Protein AF-A0A5K0XNT3-F1 (afdb_monomer_lite)

Structure (mmCIF, N/CA/C/O backbone):
data_AF-A0A5K0XNT3-F1
#
_entry.id   AF-A0A5K0XNT3-F1
#
loop_
_atom_site.group_PDB
_atom_site.id
_atom_site.type_symbol
_atom_site.label_atom_id
_atom_site.label_alt_id
_atom_site.label_comp_id
_atom_site.label_asym_id
_atom_site.label_entity_id
_atom_site.label_seq_id
_atom_site.pdbx_PDB_ins_code
_atom_site.Cartn_x
_atom_site.Cartn_y
_atom_site.Cartn_z
_atom_site.occupancy
_atom_site.B_iso_or_equiv
_atom_site.auth_seq_id
_atom_site.auth_comp_id
_atom_site.auth_asym_id
_atom_site.auth_atom_id
_atom_site.pdbx_PDB_model_num
ATOM 1 N N . ASP A 1 1 ? -26.198 15.729 -4.610 1.00 79.50 1 ASP A N 1
ATOM 2 C CA . ASP A 1 1 ? -26.929 14.802 -3.733 1.00 79.50 1 ASP A CA 1
ATOM 3 C C . ASP A 1 1 ? -26.259 14.847 -2.365 1.00 79.50 1 ASP A C 1
ATOM 5 O O . ASP A 1 1 ? -25.037 14.760 -2.322 1.00 79.50 1 ASP A O 1
ATOM 9 N N . TYR A 1 2 ? -27.031 15.086 -1.301 1.00 84.75 2 TYR A N 1
ATOM 10 C CA . TYR A 1 2 ? -26.541 15.154 0.083 1.00 84.75 2 TYR A CA 1
ATOM 11 C C . TYR A 1 2 ? -26.863 13.883 0.898 1.00 84.75 2 TYR A C 1
ATOM 13 O O . TYR A 1 2 ? -26.773 13.877 2.126 1.00 84.75 2 TYR A O 1
ATOM 21 N N . SER A 1 3 ? -27.276 12.804 0.228 1.00 90.62 3 SER A N 1
ATOM 22 C CA . SER A 1 3 ? -27.667 11.532 0.842 1.00 90.62 3 SER A CA 1
ATOM 23 C C . SER A 1 3 ? -26.582 10.956 1.757 1.00 90.62 3 SER A C 1
ATOM 25 O O . SER A 1 3 ? -26.886 10.502 2.859 1.00 90.62 3 SER A O 1
ATOM 27 N N . ALA A 1 4 ? -25.309 11.051 1.364 1.00 90.00 4 ALA A N 1
ATOM 28 C CA . ALA A 1 4 ? -24.184 10.586 2.172 1.00 90.00 4 ALA A CA 1
ATOM 29 C C . ALA A 1 4 ? -24.042 11.360 3.496 1.00 90.00 4 ALA A C 1
ATOM 31 O O . ALA A 1 4 ? -23.693 10.775 4.521 1.00 90.00 4 ALA A O 1
ATOM 32 N N . GLN A 1 5 ? -24.347 12.661 3.510 1.00 92.06 5 GLN A N 1
ATOM 33 C CA . GLN A 1 5 ? -24.261 13.490 4.714 1.00 92.06 5 GLN A CA 1
ATOM 34 C C . GLN A 1 5 ? -25.329 13.109 5.748 1.00 92.06 5 GLN A C 1
ATOM 36 O O . GLN A 1 5 ? -25.085 13.242 6.946 1.00 92.06 5 GLN A O 1
ATOM 41 N N . LEU A 1 6 ? -26.478 12.577 5.316 1.00 93.38 6 LEU A N 1
ATOM 42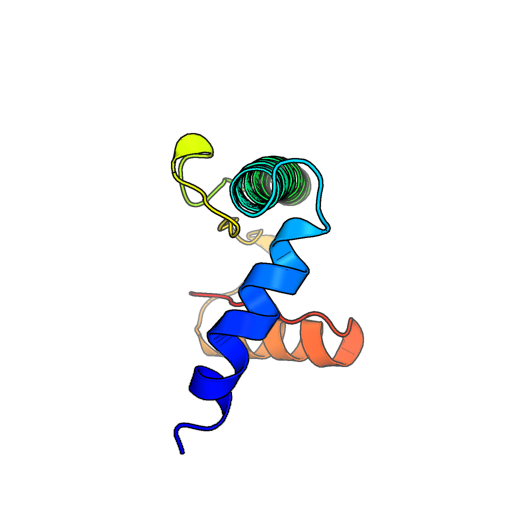 C CA . LEU A 1 6 ? -27.527 12.096 6.224 1.00 93.38 6 LEU A CA 1
ATOM 43 C C . LEU A 1 6 ? -27.087 10.871 7.044 1.00 93.38 6 LEU A C 1
ATOM 45 O O . LEU A 1 6 ? -27.658 10.611 8.099 1.00 93.38 6 LEU A O 1
ATOM 49 N N . LEU A 1 7 ? -26.056 10.146 6.596 1.00 93.25 7 LEU A N 1
ATOM 50 C CA . LEU A 1 7 ? -25.518 8.964 7.279 1.00 93.25 7 LEU A CA 1
ATOM 51 C C . LEU A 1 7 ? -24.449 9.296 8.327 1.00 93.25 7 LEU A C 1
ATOM 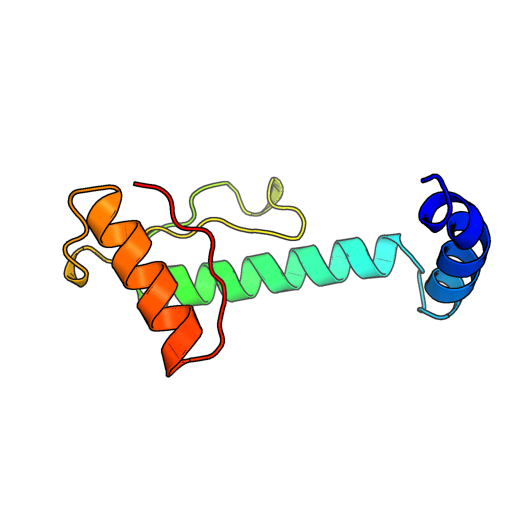53 O O . LEU A 1 7 ? -24.038 8.406 9.070 1.00 93.25 7 LEU A O 1
ATOM 57 N N . ILE A 1 8 ? -23.999 10.553 8.417 1.00 92.12 8 ILE A N 1
ATOM 58 C CA . ILE A 1 8 ? -22.945 10.966 9.357 1.00 92.12 8 ILE A CA 1
ATOM 59 C C . ILE A 1 8 ? -23.256 10.529 10.802 1.00 92.12 8 ILE A C 1
ATOM 61 O O . ILE A 1 8 ? -22.375 9.927 11.418 1.00 92.12 8 ILE A O 1
ATOM 65 N N . PRO A 1 9 ? -24.472 10.739 11.352 1.00 92.81 9 PRO A N 1
ATOM 66 C CA . PRO A 1 9 ? -24.788 10.282 12.706 1.00 92.81 9 PRO A CA 1
ATOM 67 C C . PRO A 1 9 ? -24.629 8.764 12.868 1.00 92.81 9 PRO A C 1
ATOM 69 O O . PRO A 1 9 ? -24.017 8.303 13.829 1.00 92.81 9 PRO A O 1
ATOM 72 N N . THR A 1 10 ? -25.106 7.983 11.896 1.00 93.94 10 THR A N 1
ATOM 73 C CA . THR A 1 10 ? -24.998 6.517 11.897 1.00 93.94 10 THR A CA 1
ATOM 74 C C . THR A 1 10 ? -23.543 6.047 11.845 1.00 93.94 10 THR A C 1
ATOM 76 O O . THR A 1 10 ? -23.190 5.081 12.516 1.00 93.94 10 THR A O 1
ATOM 79 N N . ILE A 1 11 ? -22.674 6.746 11.106 1.00 90.69 11 ILE A N 1
ATOM 80 C CA . ILE A 1 11 ? -21.234 6.450 11.063 1.00 90.69 11 ILE A CA 1
ATOM 81 C C . ILE A 1 11 ? -20.597 6.661 12.440 1.00 90.69 11 ILE A C 1
ATOM 83 O O . ILE A 1 11 ? -19.795 5.837 12.871 1.00 90.69 11 ILE A O 1
ATOM 87 N N . PHE A 1 12 ? -20.959 7.726 13.160 1.00 89.81 12 PHE A N 1
ATOM 88 C CA . PHE A 1 12 ? -20.439 7.940 14.512 1.00 89.81 12 PHE A CA 1
ATOM 89 C C . PHE A 1 12 ? -20.895 6.853 15.490 1.00 89.81 12 PHE A C 1
ATOM 91 O O . PHE A 1 12 ? -20.084 6.410 16.300 1.00 89.81 12 PHE A O 1
ATOM 98 N N . GLU A 1 13 ? -22.139 6.377 15.393 1.00 91.31 13 GLU A N 1
ATOM 99 C CA . GLU A 1 13 ? -22.594 5.233 16.195 1.00 91.31 13 GLU A CA 1
ATOM 100 C C . GLU A 1 13 ? -21.841 3.944 15.847 1.00 91.31 13 GLU A C 1
ATOM 102 O O . GLU A 1 13 ? -21.453 3.200 16.744 1.00 91.31 13 GLU A O 1
ATOM 107 N N . PHE A 1 14 ? -21.553 3.704 14.566 1.00 90.81 14 PHE A N 1
ATOM 108 C CA . PHE A 1 14 ? -20.709 2.584 14.146 1.00 90.81 14 PHE A CA 1
ATOM 109 C C . PHE A 1 14 ? -19.288 2.686 14.723 1.00 90.81 14 PHE A C 1
ATOM 111 O O . PHE A 1 14 ? -18.767 1.714 15.262 1.00 90.81 14 PHE A O 1
ATOM 118 N N . LEU A 1 15 ? -18.668 3.869 14.683 1.00 89.88 15 LEU A N 1
ATOM 119 C CA . LEU A 1 15 ? -17.315 4.075 15.212 1.00 89.88 15 LEU A CA 1
ATOM 120 C C . LEU A 1 15 ? -17.221 3.847 16.729 1.00 89.88 15 LEU A C 1
ATOM 122 O O . LEU A 1 15 ? -16.161 3.451 17.205 1.00 89.88 15 LEU A O 1
ATOM 126 N N . LYS A 1 16 ? -18.307 4.058 17.485 1.00 88.12 16 LYS A N 1
ATOM 127 C CA . LYS A 1 16 ? -18.360 3.770 18.932 1.00 88.12 16 LYS A CA 1
ATOM 128 C C . LYS A 1 16 ? -18.307 2.277 19.262 1.00 88.12 16 LYS A C 1
ATOM 130 O O . LYS A 1 16 ? -18.048 1.939 20.410 1.00 88.12 16 LYS A O 1
ATOM 135 N N . GLN A 1 17 ? -18.558 1.393 18.294 1.00 88.25 17 GLN A N 1
ATOM 136 C CA . GLN A 1 17 ? -18.492 -0.059 18.497 1.00 88.25 17 GLN A CA 1
ATOM 137 C C . GLN A 1 17 ? -17.051 -0.577 18.600 1.00 88.25 17 GLN A C 1
ATOM 139 O O . GLN A 1 17 ? -16.837 -1.699 19.048 1.00 88.25 17 GLN A O 1
ATOM 144 N N . PHE A 1 18 ? -16.068 0.222 18.182 1.00 86.12 18 PHE A N 1
ATOM 145 C CA . PHE A 1 18 ? -14.656 -0.103 18.324 1.00 86.12 18 PHE A CA 1
ATOM 146 C C . PHE A 1 18 ? -14.156 0.405 19.673 1.00 86.12 18 PHE A C 1
ATOM 148 O O . PHE A 1 18 ? -14.351 1.578 20.004 1.00 86.12 18 PHE A O 1
ATOM 155 N N . ASP A 1 19 ? -13.465 -0.452 20.424 1.00 83.38 19 ASP A N 1
ATOM 156 C CA . ASP A 1 19 ? -12.746 -0.031 21.626 1.00 83.38 19 ASP A CA 1
ATOM 157 C C . ASP A 1 19 ? -11.818 1.142 21.276 1.00 83.38 19 ASP A C 1
ATOM 159 O O . ASP A 1 19 ? -11.116 1.107 20.270 1.00 83.38 19 ASP A O 1
ATOM 163 N N . GLY A 1 20 ? -11.899 2.236 22.039 1.00 85.00 20 GLY A N 1
ATOM 164 C CA . GLY A 1 20 ? -11.136 3.468 21.785 1.00 85.00 20 GLY A CA 1
ATOM 165 C C . GLY A 1 20 ? -11.561 4.290 20.551 1.00 85.00 20 GLY A C 1
ATOM 166 O O . GLY A 1 20 ? -10.964 5.338 20.276 1.00 85.00 20 GLY A O 1
ATOM 167 N N . GLY A 1 21 ? -12.604 3.865 19.831 1.00 88.88 21 GLY A N 1
ATOM 168 C CA . GLY A 1 21 ? -13.279 4.611 18.772 1.00 88.88 21 GLY A CA 1
ATOM 169 C C . GLY A 1 21 ? -12.373 5.074 17.626 1.00 88.88 21 GLY A C 1
ATOM 170 O O . GLY A 1 21 ? -11.480 4.369 17.160 1.00 88.88 21 GLY A O 1
ATOM 171 N N . LEU A 1 22 ? -12.597 6.299 17.145 1.00 89.44 22 LEU A N 1
ATOM 172 C CA . LEU A 1 22 ? -11.865 6.854 16.000 1.00 89.44 22 LEU A CA 1
ATOM 173 C C . LEU A 1 22 ? -10.348 6.967 16.242 1.00 89.44 22 LEU A C 1
ATOM 175 O O . LEU A 1 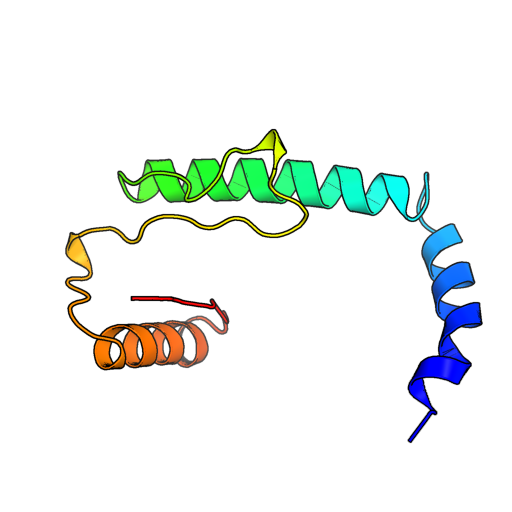22 ? -9.556 6.758 15.323 1.00 89.44 22 LEU A O 1
ATOM 179 N N . GLU A 1 23 ? -9.932 7.305 17.461 1.00 90.06 23 GLU A N 1
ATOM 180 C CA . GLU A 1 23 ? -8.512 7.489 17.783 1.00 90.06 23 GLU A CA 1
ATOM 181 C C . GLU A 1 23 ? -7.751 6.159 17.830 1.00 90.06 23 GLU A C 1
ATOM 183 O O . GLU A 1 23 ? -6.588 6.088 17.421 1.00 90.06 23 GLU A O 1
ATOM 188 N N . GLU A 1 24 ? -8.413 5.080 18.252 1.00 91.62 24 GLU A N 1
ATOM 189 C CA . GLU A 1 24 ? -7.908 3.711 18.108 1.00 91.62 24 GLU A CA 1
ATOM 190 C C . GLU A 1 24 ? -7.630 3.373 16.646 1.00 91.62 24 GLU A C 1
ATOM 192 O O . GLU A 1 24 ? -6.521 2.960 16.302 1.00 91.62 24 GLU A O 1
ATOM 197 N N . ILE A 1 25 ? -8.614 3.616 15.777 1.00 91.75 25 ILE A N 1
ATOM 198 C CA . ILE A 1 25 ? -8.532 3.305 14.347 1.00 91.75 25 ILE A CA 1
ATOM 199 C C . ILE A 1 25 ? -7.385 4.081 13.696 1.00 91.75 25 ILE A C 1
ATOM 201 O O . ILE A 1 25 ? -6.567 3.495 12.985 1.00 91.75 25 ILE A O 1
ATOM 205 N N . LYS A 1 26 ? -7.260 5.385 13.979 1.00 92.19 26 LYS A N 1
ATOM 206 C CA . LYS A 1 26 ? -6.149 6.210 13.474 1.00 92.19 26 LYS A CA 1
ATOM 207 C C . LYS A 1 26 ? -4.793 5.650 13.900 1.00 92.19 26 LYS A C 1
ATOM 209 O O . LYS A 1 26 ? -3.903 5.488 13.065 1.00 92.19 26 LYS A O 1
ATOM 214 N N . ARG A 1 27 ? -4.638 5.320 15.187 1.00 92.69 27 ARG A N 1
ATOM 215 C CA . ARG A 1 27 ? -3.400 4.753 15.741 1.00 92.69 27 ARG A CA 1
ATOM 216 C C . ARG A 1 27 ? -3.077 3.391 15.129 1.00 92.69 27 ARG A C 1
ATOM 218 O O . ARG A 1 27 ? -1.913 3.121 14.830 1.00 92.69 27 ARG A O 1
ATOM 225 N N . PHE A 1 28 ? -4.080 2.536 14.948 1.00 93.31 28 PHE A N 1
ATOM 226 C CA . PHE A 1 28 ? -3.918 1.223 14.337 1.00 93.31 28 PHE A CA 1
ATOM 227 C C . PHE A 1 28 ? -3.480 1.342 12.874 1.00 93.31 28 PHE A C 1
ATOM 229 O O . PHE A 1 28 ? -2.459 0.762 12.500 1.00 93.31 28 PHE A O 1
ATOM 236 N N . ASN A 1 29 ? -4.179 2.152 12.076 1.00 94.94 29 ASN A N 1
ATOM 237 C CA . ASN A 1 29 ? -3.857 2.366 10.666 1.00 94.94 29 ASN A CA 1
ATOM 238 C C . ASN A 1 29 ? -2.450 2.939 10.484 1.00 94.94 29 ASN A C 1
ATOM 240 O O . ASN A 1 29 ? -1.686 2.430 9.668 1.00 94.94 29 ASN A O 1
ATOM 244 N N . HIS A 1 30 ? -2.072 3.929 11.296 1.00 96.00 30 HIS A N 1
ATOM 245 C CA . HIS A 1 30 ? -0.725 4.497 11.300 1.00 96.00 30 HIS A CA 1
ATOM 246 C C . HIS A 1 30 ? 0.355 3.443 11.576 1.00 96.00 30 HIS A C 1
ATOM 248 O O . HIS A 1 30 ? 1.295 3.275 10.797 1.00 96.00 30 HIS A O 1
ATOM 254 N N . LYS A 1 31 ? 0.199 2.657 12.649 1.00 96.00 31 LYS A N 1
ATOM 255 C CA . LYS A 1 31 ? 1.155 1.589 12.982 1.00 96.00 31 LYS A CA 1
ATOM 256 C C . LYS A 1 31 ? 1.265 0.555 11.861 1.00 96.00 31 LYS A C 1
ATOM 258 O O . LYS A 1 31 ? 2.370 0.122 11.531 1.00 96.00 31 LYS A O 1
ATOM 263 N N . LYS A 1 32 ? 0.133 0.154 11.277 1.00 97.00 32 LYS A N 1
ATOM 264 C CA . LYS A 1 32 ? 0.097 -0.841 10.200 1.00 97.00 32 LYS A CA 1
ATOM 265 C C . LYS A 1 32 ? 0.740 -0.322 8.925 1.00 97.00 32 LYS A C 1
ATOM 267 O O . LYS A 1 32 ? 1.548 -1.041 8.341 1.00 97.00 32 LYS A O 1
ATOM 272 N N . VAL A 1 33 ? 0.450 0.914 8.525 1.00 96.31 33 VAL A N 1
ATOM 273 C CA . VAL A 1 33 ? 0.998 1.464 7.285 1.00 96.31 33 VAL A CA 1
ATOM 274 C C . VAL A 1 33 ? 2.509 1.662 7.374 1.00 96.31 33 VAL A C 1
ATOM 276 O O . VAL A 1 33 ? 3.213 1.338 6.423 1.00 96.31 33 VAL A O 1
ATOM 279 N N . ILE A 1 34 ? 3.037 2.071 8.535 1.00 96.88 34 ILE A N 1
ATOM 280 C CA . ILE A 1 34 ? 4.488 2.149 8.756 1.00 96.88 34 ILE A CA 1
ATOM 281 C C . ILE A 1 34 ? 5.134 0.768 8.638 1.00 96.88 34 ILE A C 1
ATOM 283 O O . ILE A 1 34 ? 6.155 0.628 7.965 1.00 96.88 34 ILE A O 1
ATOM 287 N N . ALA A 1 35 ? 4.561 -0.249 9.290 1.00 97.50 35 ALA A N 1
ATOM 288 C CA . ALA A 1 35 ? 5.114 -1.601 9.260 1.00 97.50 35 ALA A CA 1
ATOM 289 C C . ALA A 1 35 ? 5.148 -2.163 7.830 1.00 97.50 35 ALA A C 1
ATOM 291 O O . ALA A 1 35 ? 6.183 -2.659 7.389 1.00 97.50 35 ALA A O 1
ATOM 292 N N . MET A 1 36 ? 4.048 -2.020 7.085 1.00 97.31 36 MET A N 1
ATOM 293 C CA . MET A 1 36 ? 3.962 -2.485 5.697 1.00 97.31 36 MET A CA 1
ATOM 294 C C . MET A 1 36 ? 4.864 -1.678 4.761 1.00 97.31 36 MET A C 1
ATOM 296 O O . MET A 1 36 ? 5.536 -2.257 3.913 1.00 97.31 36 MET A O 1
ATOM 300 N N . GLY A 1 37 ? 4.935 -0.356 4.934 1.00 96.62 37 GLY A N 1
ATOM 301 C CA . GLY A 1 37 ? 5.820 0.495 4.144 1.00 96.62 37 GLY A CA 1
ATOM 302 C C . GLY A 1 37 ? 7.288 0.117 4.313 1.00 96.62 37 GLY A C 1
ATOM 303 O O . GLY A 1 37 ? 7.998 -0.008 3.321 1.00 96.62 37 GLY A O 1
ATOM 304 N N . LYS A 1 38 ? 7.736 -0.120 5.556 1.00 97.31 38 LYS A N 1
ATOM 305 C CA . LYS A 1 38 ? 9.108 -0.573 5.841 1.00 97.31 38 LYS A CA 1
ATOM 306 C C . LYS A 1 38 ? 9.400 -1.927 5.199 1.00 97.31 38 LYS A C 1
ATOM 308 O O . LYS A 1 38 ? 10.425 -2.062 4.543 1.00 97.31 38 LYS A O 1
ATOM 313 N N . MET A 1 39 ? 8.475 -2.879 5.325 1.00 98.19 39 MET A N 1
ATOM 314 C CA . MET A 1 39 ? 8.594 -4.199 4.700 1.00 98.19 39 MET A CA 1
ATOM 315 C C . MET A 1 39 ? 8.738 -4.099 3.172 1.00 98.19 39 MET A C 1
ATOM 317 O O . MET A 1 39 ? 9.588 -4.765 2.589 1.00 98.19 39 MET A O 1
ATOM 321 N N . LEU A 1 40 ? 7.935 -3.253 2.516 1.00 96.69 40 LEU A N 1
ATOM 322 C CA . LEU A 1 40 ? 8.006 -3.050 1.065 1.00 96.69 40 LEU A CA 1
ATOM 323 C C . LEU A 1 40 ? 9.297 -2.346 0.635 1.00 96.69 40 LEU A C 1
ATOM 325 O O . LEU A 1 40 ? 9.894 -2.740 -0.364 1.00 96.69 40 LEU A O 1
ATOM 329 N N . ALA A 1 41 ? 9.727 -1.327 1.381 1.00 97.06 41 ALA A N 1
ATOM 330 C CA . ALA A 1 41 ? 10.972 -0.613 1.116 1.00 97.06 41 ALA A CA 1
ATOM 331 C C . ALA A 1 41 ? 12.180 -1.557 1.218 1.00 97.06 41 ALA A C 1
ATOM 333 O O . ALA A 1 41 ? 13.020 -1.586 0.323 1.00 97.06 41 ALA A O 1
ATOM 334 N N . GLU A 1 42 ? 12.221 -2.396 2.256 1.00 97.44 42 GLU A N 1
ATOM 335 C CA . GLU A 1 42 ? 13.267 -3.401 2.444 1.00 97.44 42 GLU A CA 1
ATOM 336 C C . GLU A 1 42 ? 13.264 -4.445 1.319 1.00 97.44 42 GLU A C 1
ATOM 338 O O . GLU A 1 42 ? 14.292 -4.660 0.679 1.00 97.44 42 GLU A O 1
ATOM 343 N N . ALA A 1 43 ? 12.103 -5.028 1.002 1.00 96.69 43 ALA A N 1
ATOM 344 C CA . ALA A 1 43 ? 11.975 -6.016 -0.071 1.00 96.69 43 ALA A CA 1
ATOM 345 C C . ALA A 1 43 ? 12.314 -5.443 -1.461 1.00 96.69 43 ALA A C 1
ATOM 347 O O . ALA A 1 43 ? 12.810 -6.161 -2.330 1.00 96.69 43 ALA A O 1
ATOM 348 N N . GLY A 1 44 ? 12.044 -4.154 -1.680 1.00 93.50 44 GLY A N 1
ATOM 349 C CA . GLY A 1 44 ? 12.359 -3.446 -2.918 1.00 93.50 44 GLY A CA 1
ATOM 350 C C . GLY A 1 44 ? 13.783 -2.889 -2.987 1.00 93.50 44 GLY A C 1
ATOM 351 O O . GLY A 1 44 ? 14.182 -2.417 -4.052 1.00 93.50 44 GLY A O 1
ATOM 352 N N . GLY A 1 45 ? 14.543 -2.900 -1.887 1.00 96.88 45 GLY A N 1
ATOM 353 C CA . GLY A 1 45 ? 15.811 -2.171 -1.795 1.00 96.88 45 GLY A CA 1
ATOM 354 C C . GLY A 1 45 ? 15.644 -0.663 -2.032 1.00 96.88 45 GLY A C 1
ATOM 355 O O . GLY A 1 45 ? 16.511 -0.029 -2.632 1.00 96.88 45 GLY A O 1
ATOM 356 N N . THR A 1 46 ? 14.505 -0.099 -1.627 1.00 96.62 46 THR A N 1
ATOM 357 C CA . THR A 1 46 ? 14.150 1.315 -1.797 1.00 96.62 46 THR A CA 1
ATOM 358 C C . THR A 1 46 ? 13.913 1.997 -0.447 1.00 96.62 46 THR A C 1
ATOM 360 O O . THR A 1 46 ? 14.148 1.423 0.614 1.00 96.62 46 THR A O 1
ATOM 363 N N . GLY A 1 47 ? 13.496 3.266 -0.475 1.00 96.19 47 GLY A N 1
ATOM 364 C CA . GLY A 1 47 ? 13.180 4.050 0.717 1.00 96.19 47 GLY A CA 1
ATOM 365 C C . GLY A 1 47 ? 11.697 4.395 0.837 1.00 96.19 47 GLY A C 1
ATOM 366 O O . GLY A 1 47 ? 10.918 4.271 -0.112 1.00 96.19 47 GLY A O 1
ATOM 367 N N . LEU A 1 48 ? 11.325 4.888 2.017 1.00 96.50 48 LEU A N 1
ATOM 368 C CA . LEU A 1 48 ? 10.040 5.547 2.241 1.00 96.50 48 LEU A CA 1
ATOM 369 C C . LEU A 1 48 ? 10.070 6.959 1.644 1.00 96.50 48 LEU A C 1
ATOM 371 O O . LEU A 1 48 ? 11.087 7.643 1.700 1.00 96.50 48 LEU A O 1
ATOM 375 N N . GLY A 1 49 ? 8.940 7.407 1.103 1.00 91.88 49 GLY A N 1
ATOM 376 C CA . GLY A 1 49 ? 8.799 8.739 0.511 1.00 91.88 49 GLY A CA 1
ATOM 377 C C . GLY A 1 49 ? 8.547 9.864 1.521 1.00 91.88 49 GLY A C 1
ATOM 378 O O . GLY A 1 49 ? 8.563 11.031 1.149 1.00 91.88 49 GLY A O 1
ATOM 379 N N . THR A 1 50 ? 8.287 9.531 2.786 1.00 88.75 50 THR A N 1
ATOM 380 C CA . THR A 1 50 ? 8.114 10.488 3.886 1.00 88.75 50 THR A CA 1
ATOM 381 C C . THR A 1 50 ? 8.539 9.852 5.210 1.00 88.75 50 THR A C 1
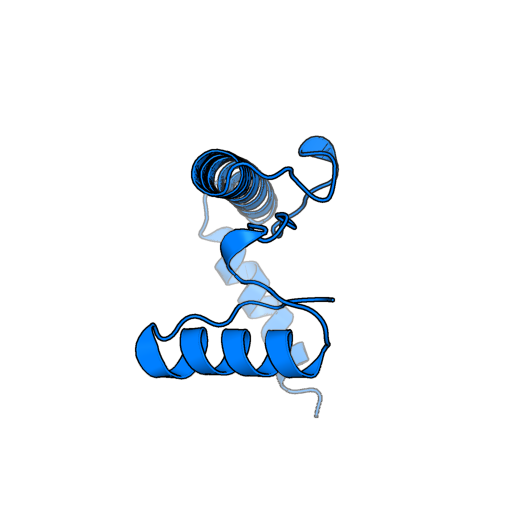ATOM 383 O O . THR A 1 50 ? 8.689 8.629 5.298 1.00 88.75 50 THR A O 1
ATOM 386 N N . SER A 1 51 ? 8.719 10.677 6.243 1.00 91.69 51 SER A N 1
ATOM 387 C CA . SER A 1 51 ? 9.015 10.195 7.593 1.00 91.69 51 SER A CA 1
ATOM 388 C C . SER A 1 51 ? 7.836 9.378 8.143 1.00 91.69 51 SER A C 1
ATOM 390 O O . SER A 1 51 ? 6.682 9.795 7.973 1.00 91.69 51 SER A O 1
ATOM 392 N N . PRO A 1 52 ? 8.075 8.245 8.832 1.00 89.44 52 PRO A N 1
ATOM 393 C CA . PRO A 1 52 ? 7.014 7.444 9.442 1.00 89.44 52 PRO A CA 1
ATOM 394 C C . PRO A 1 52 ? 6.070 8.260 10.333 1.00 89.44 52 PRO A C 1
ATOM 396 O O . PRO A 1 52 ? 4.860 8.083 10.263 1.00 89.44 52 PRO A O 1
ATOM 399 N N . GLU A 1 53 ? 6.598 9.215 11.097 1.00 89.12 53 GLU A N 1
ATOM 400 C CA . GLU A 1 53 ? 5.857 10.062 12.041 1.00 89.12 53 GLU A CA 1
ATOM 401 C C . GLU A 1 53 ? 4.868 11.006 11.340 1.00 89.12 53 GLU A C 1
ATOM 403 O O . GLU A 1 53 ? 3.876 11.419 11.935 1.00 89.12 53 GLU A O 1
ATOM 408 N N . LEU A 1 54 ? 5.124 11.331 10.069 1.00 87.50 54 LEU A N 1
ATOM 409 C CA . LEU A 1 54 ? 4.282 12.197 9.238 1.00 87.50 54 LEU A CA 1
ATOM 410 C C . LEU A 1 54 ? 3.288 11.402 8.379 1.00 87.50 54 LEU A C 1
ATOM 412 O O . LEU A 1 54 ? 2.464 11.988 7.676 1.00 87.50 54 LEU A O 1
ATOM 416 N N . SER A 1 55 ? 3.358 10.070 8.413 1.00 84.56 55 SER A N 1
ATOM 417 C CA . SER A 1 55 ? 2.435 9.203 7.683 1.00 84.56 55 SER A CA 1
ATOM 418 C C . SER A 1 55 ? 1.138 9.057 8.471 1.00 84.56 55 SER A C 1
ATOM 420 O O . SER A 1 55 ? 1.170 8.810 9.667 1.00 84.56 55 SER A O 1
ATOM 422 N N . SER A 1 56 ? -0.023 9.187 7.831 1.00 86.62 56 SER A N 1
ATOM 423 C CA . SER A 1 56 ? -1.308 8.890 8.483 1.00 86.62 56 SER A CA 1
ATOM 424 C C . SER A 1 56 ? -1.691 7.432 8.218 1.00 86.62 56 SER A C 1
ATOM 426 O O . SER A 1 56 ? -1.031 6.529 8.712 1.00 86.62 56 SER A O 1
ATOM 428 N N . SER A 1 57 ? -2.717 7.182 7.404 1.00 92.31 57 SER A N 1
ATOM 429 C CA . SER A 1 57 ? -3.151 5.834 7.003 1.00 92.31 57 SER A CA 1
ATOM 430 C C . SER A 1 57 ? -2.622 5.407 5.625 1.00 92.31 57 SER A C 1
ATOM 432 O O . SER A 1 57 ? -3.062 4.401 5.082 1.00 92.31 57 SER A O 1
ATOM 434 N N . MET A 1 58 ? -1.700 6.177 5.043 1.00 92.81 58 MET A N 1
ATOM 435 C CA . MET A 1 58 ? -1.060 5.908 3.751 1.00 92.81 58 MET A CA 1
ATOM 436 C C . MET A 1 58 ? 0.432 6.219 3.848 1.00 92.81 58 MET A C 1
ATOM 438 O O . MET A 1 58 ? 0.824 7.135 4.574 1.00 92.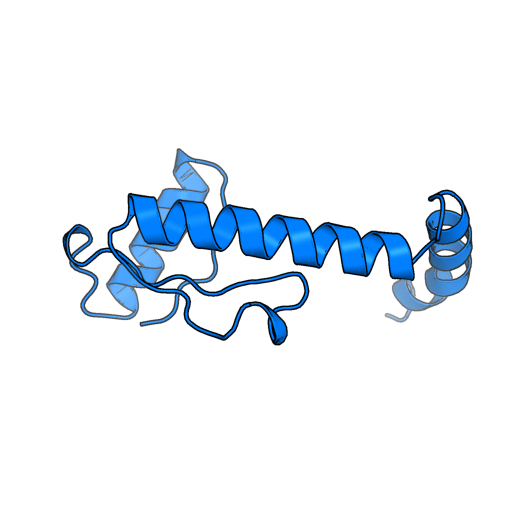81 58 MET A O 1
ATOM 442 N N . ILE A 1 59 ? 1.247 5.471 3.105 1.00 95.06 59 ILE A N 1
ATOM 443 C CA . ILE A 1 59 ? 2.692 5.674 3.022 1.00 95.06 59 ILE A CA 1
ATOM 444 C C . ILE A 1 59 ? 3.154 5.512 1.577 1.00 95.06 59 ILE A C 1
ATOM 446 O O . ILE A 1 59 ? 2.656 4.654 0.850 1.00 95.06 59 ILE A O 1
ATOM 450 N N . MET A 1 60 ? 4.104 6.346 1.164 1.00 95.56 60 MET A N 1
ATOM 451 C CA . MET A 1 60 ? 4.736 6.245 -0.147 1.00 95.56 60 MET A CA 1
ATOM 452 C C . MET A 1 60 ? 6.018 5.422 -0.030 1.00 95.56 60 MET A C 1
ATOM 454 O O . MET A 1 60 ? 6.784 5.603 0.916 1.00 95.56 60 MET A O 1
ATOM 458 N N . VAL A 1 61 ? 6.256 4.541 -0.996 1.00 96.56 61 VAL A N 1
ATOM 459 C CA . VAL A 1 61 ? 7.451 3.694 -1.077 1.00 96.56 61 VAL A CA 1
ATOM 460 C C . VAL A 1 61 ? 8.047 3.849 -2.469 1.00 96.56 61 VAL A C 1
ATOM 462 O O . VAL A 1 61 ? 7.310 3.876 -3.456 1.00 96.56 61 VAL A O 1
ATOM 465 N N . GLY A 1 62 ? 9.370 3.977 -2.555 1.00 95.62 62 GLY A N 1
ATOM 466 C CA . GLY A 1 62 ? 10.061 4.043 -3.838 1.00 95.62 62 GLY A CA 1
ATOM 467 C C . GLY A 1 62 ? 9.886 2.748 -4.629 1.00 95.62 62 GLY A C 1
ATOM 468 O O . GLY A 1 62 ? 9.949 1.653 -4.066 1.00 95.62 62 GLY A O 1
ATOM 469 N N . LEU A 1 63 ? 9.695 2.857 -5.943 1.00 95.25 63 LEU A N 1
ATOM 470 C CA . LEU A 1 63 ? 9.653 1.685 -6.813 1.00 95.25 63 LEU A CA 1
ATOM 471 C C . LEU A 1 63 ? 11.070 1.166 -7.102 1.00 95.25 63 LEU A C 1
ATOM 473 O O . LEU A 1 63 ? 11.967 1.967 -7.377 1.00 95.25 63 LEU A O 1
ATOM 477 N N . PRO A 1 64 ? 11.294 -0.159 -7.088 1.00 94.62 64 PRO A N 1
ATOM 478 C CA . PRO A 1 64 ? 12.595 -0.728 -7.414 1.00 94.62 64 PRO A CA 1
ATOM 479 C C . PRO A 1 64 ? 12.993 -0.422 -8.862 1.00 94.62 64 PRO A C 1
ATOM 481 O O . PRO A 1 64 ? 12.202 -0.598 -9.793 1.00 94.62 64 PRO A O 1
ATOM 484 N N . ALA A 1 65 ? 14.259 -0.045 -9.075 1.00 91.56 65 ALA A N 1
ATOM 485 C CA . ALA A 1 65 ? 14.795 0.307 -10.397 1.00 91.56 65 ALA A CA 1
ATOM 486 C C . ALA A 1 65 ? 14.639 -0.818 -11.443 1.00 91.56 65 ALA A C 1
ATOM 488 O O . ALA A 1 65 ? 14.546 -0.552 -12.644 1.00 91.56 65 ALA A O 1
ATOM 489 N N . GLY A 1 66 ? 14.547 -2.075 -10.991 1.00 93.25 66 GLY A N 1
ATOM 490 C CA . GLY A 1 66 ? 14.296 -3.245 -11.836 1.00 93.25 66 GLY A CA 1
ATOM 491 C C . GLY A 1 66 ? 12.970 -3.205 -12.607 1.00 93.25 66 GLY A C 1
ATOM 492 O O . GLY A 1 66 ? 12.879 -3.828 -13.662 1.00 93.25 66 GLY A O 1
ATOM 493 N N . LEU A 1 67 ? 11.980 -2.425 -12.150 1.00 92.50 67 LEU A N 1
ATOM 494 C CA . LEU A 1 67 ? 10.708 -2.225 -12.858 1.00 92.50 67 LEU A CA 1
ATOM 495 C C . LEU A 1 67 ? 10.836 -1.321 -14.092 1.00 92.50 67 LEU A C 1
ATOM 497 O O . LEU A 1 67 ? 9.932 -1.301 -14.923 1.00 92.50 67 LEU A O 1
ATOM 501 N N . LYS A 1 68 ? 11.955 -0.591 -14.232 1.00 94.19 68 LYS A N 1
ATOM 502 C CA . LYS A 1 68 ? 12.283 0.245 -15.401 1.00 94.19 68 LYS A CA 1
ATOM 503 C C . LYS A 1 68 ? 11.170 1.226 -15.800 1.00 94.19 68 LYS A C 1
ATOM 505 O O . LYS A 1 68 ? 10.968 1.474 -16.987 1.00 94.19 68 LYS A O 1
ATOM 510 N N . ILE A 1 69 ? 10.483 1.807 -14.819 1.00 95.31 69 ILE A N 1
ATOM 511 C CA . ILE A 1 69 ? 9.499 2.870 -15.044 1.00 95.31 69 ILE A CA 1
ATOM 512 C C . ILE A 1 69 ? 10.240 4.131 -15.504 1.00 95.31 69 ILE A C 1
ATOM 514 O O . ILE A 1 69 ? 11.131 4.607 -14.803 1.00 95.31 69 ILE A O 1
ATOM 518 N N . ARG A 1 70 ? 9.914 4.641 -16.696 1.00 95.06 70 ARG A N 1
ATOM 519 C CA . ARG A 1 70 ? 10.581 5.807 -17.311 1.00 95.06 70 ARG A CA 1
ATOM 520 C C . ARG A 1 70 ? 9.595 6.862 -17.814 1.00 95.06 70 ARG A C 1
ATOM 522 O O . ARG A 1 70 ? 9.987 7.791 -18.518 1.00 95.06 70 ARG A O 1
ATOM 529 N N . SER A 1 71 ? 8.310 6.687 -17.521 1.00 96.25 71 SER A N 1
ATOM 530 C CA . SER A 1 71 ? 7.243 7.585 -17.944 1.00 96.25 71 SER A CA 1
ATOM 531 C C . SER A 1 71 ? 5.957 7.329 -17.160 1.00 96.25 71 SER A C 1
ATOM 533 O O . SER A 1 71 ? 5.739 6.227 -16.648 1.00 96.25 71 SER A O 1
ATOM 535 N N . ASP A 1 72 ? 5.039 8.296 -17.189 1.00 96.38 72 ASP A N 1
ATOM 536 C CA . ASP A 1 72 ? 3.662 8.114 -16.707 1.00 96.38 72 ASP A CA 1
ATOM 537 C C . ASP A 1 72 ? 2.932 6.963 -17.416 1.00 96.38 72 ASP A C 1
ATOM 539 O O . ASP A 1 72 ? 2.090 6.273 -16.846 1.00 96.38 72 ASP A O 1
ATOM 543 N N . LYS A 1 73 ? 3.269 6.688 -18.680 1.00 97.06 73 LYS A N 1
ATOM 544 C CA . LYS A 1 73 ? 2.679 5.557 -19.405 1.00 97.06 73 LYS A CA 1
ATOM 545 C C . LYS A 1 73 ? 3.091 4.220 -18.788 1.00 97.06 73 LYS A C 1
ATOM 547 O O . LYS A 1 73 ? 2.288 3.285 -18.760 1.00 97.06 73 LYS A O 1
ATOM 552 N N . ASP A 1 74 ? 4.322 4.120 -18.293 1.00 96.81 74 ASP A N 1
ATOM 553 C CA . ASP A 1 74 ? 4.808 2.915 -17.624 1.00 96.81 74 ASP A CA 1
ATOM 554 C C . ASP A 1 74 ? 4.141 2.738 -16.256 1.00 96.81 74 ASP A C 1
ATOM 556 O O . ASP A 1 74 ? 3.738 1.621 -15.923 1.00 96.81 74 ASP A O 1
ATOM 560 N N . THR A 1 75 ? 3.919 3.825 -15.503 1.00 96.44 75 THR A N 1
ATOM 561 C CA . THR A 1 75 ? 3.163 3.757 -14.239 1.00 96.44 75 THR A CA 1
ATOM 562 C C . THR A 1 75 ? 1.720 3.325 -14.482 1.00 96.44 75 THR A C 1
ATOM 564 O O . THR A 1 75 ? 1.236 2.431 -13.792 1.00 96.44 75 THR A O 1
ATOM 567 N N . MET A 1 76 ? 1.041 3.858 -15.505 1.00 96.44 76 MET A N 1
ATOM 568 C CA . MET A 1 76 ? -0.317 3.431 -15.869 1.00 96.44 76 MET A CA 1
ATOM 569 C C . MET A 1 76 ? -0.386 1.942 -16.225 1.00 96.44 76 MET A C 1
ATOM 571 O O . MET A 1 76 ? -1.313 1.251 -15.799 1.00 96.44 76 MET A O 1
ATOM 575 N N . ARG A 1 77 ? 0.598 1.425 -16.971 1.00 96.81 77 ARG A N 1
ATOM 576 C CA . ARG A 1 77 ? 0.680 -0.006 -17.305 1.00 96.81 77 ARG A CA 1
ATOM 577 C C . ARG A 1 77 ? 0.861 -0.868 -16.064 1.00 96.81 77 ARG A C 1
ATOM 579 O O . ARG A 1 77 ? 0.163 -1.869 -15.928 1.00 96.81 77 ARG A O 1
ATOM 586 N N . LEU A 1 78 ? 1.752 -0.471 -15.156 1.00 96.75 78 LEU A N 1
ATOM 587 C CA . LEU A 1 78 ? 1.963 -1.186 -13.900 1.00 96.75 78 LEU A CA 1
ATOM 588 C C . LEU A 1 78 ? 0.695 -1.175 -13.035 1.00 96.75 78 LEU A C 1
ATOM 590 O O . LEU A 1 78 ? 0.278 -2.226 -12.558 1.00 96.75 78 LEU A O 1
ATOM 594 N N . ARG A 1 79 ? 0.027 -0.022 -12.901 1.00 96.94 79 ARG A N 1
ATOM 595 C CA . ARG A 1 79 ? -1.254 0.097 -12.182 1.00 96.94 79 ARG A CA 1
ATOM 596 C C . ARG A 1 79 ? -2.323 -0.826 -12.764 1.00 96.94 79 ARG A C 1
ATOM 598 O O . ARG A 1 79 ? -2.992 -1.531 -12.015 1.00 96.94 79 ARG A O 1
ATOM 605 N N . ALA A 1 80 ? -2.459 -0.856 -14.090 1.00 97.31 80 ALA A N 1
ATOM 606 C CA . ALA A 1 80 ? -3.401 -1.746 -14.762 1.00 97.31 80 ALA A CA 1
ATOM 607 C C . ALA A 1 80 ? -3.047 -3.224 -14.536 1.00 97.31 80 ALA A C 1
ATOM 609 O O . ALA A 1 80 ? -3.933 -4.030 -14.273 1.00 97.31 80 ALA A O 1
ATOM 610 N N . HIS A 1 81 ? -1.760 -3.576 -14.589 1.00 97.25 81 HIS A N 1
ATOM 611 C CA . HIS A 1 81 ? -1.297 -4.939 -14.346 1.00 97.25 81 HIS A CA 1
ATOM 612 C C . HIS A 1 81 ? -1.601 -5.410 -12.917 1.00 97.25 81 HIS A C 1
ATOM 614 O O . HIS A 1 81 ? -2.118 -6.514 -12.753 1.00 97.25 81 HIS A O 1
ATOM 620 N N . LEU A 1 82 ? -1.338 -4.566 -11.911 1.00 97.25 82 LEU A N 1
ATOM 621 C CA . LEU A 1 82 ? -1.672 -4.834 -10.509 1.00 97.25 82 LEU A CA 1
ATOM 622 C C . LEU A 1 82 ? -3.178 -5.032 -10.318 1.00 97.25 82 LEU A C 1
ATOM 624 O O . LEU A 1 82 ? -3.598 -6.012 -9.710 1.00 97.25 82 LEU A O 1
ATOM 628 N N . ARG A 1 83 ? -3.999 -4.164 -10.915 1.00 97.75 83 ARG A N 1
ATOM 629 C CA . ARG A 1 83 ? -5.456 -4.264 -10.808 1.00 97.75 83 ARG A CA 1
ATOM 630 C C . ARG A 1 83 ? -6.017 -5.512 -11.490 1.00 97.75 83 ARG A C 1
ATOM 632 O O . ARG A 1 83 ? -6.873 -6.169 -10.921 1.00 97.75 83 ARG A O 1
ATOM 639 N N . VAL A 1 84 ? -5.580 -5.821 -12.711 1.00 98.19 84 VAL A N 1
ATOM 640 C CA . VAL A 1 84 ? -6.173 -6.906 -13.513 1.00 98.19 84 VAL A CA 1
ATOM 641 C C . VAL A 1 84 ? -5.705 -8.285 -13.053 1.00 98.19 84 VAL A C 1
ATOM 643 O O . VAL A 1 84 ? -6.498 -9.217 -13.072 1.00 98.19 84 VAL A O 1
ATOM 646 N N . ASN A 1 85 ? -4.439 -8.431 -12.651 1.00 98.31 85 ASN A N 1
ATOM 647 C CA . ASN A 1 85 ? -3.869 -9.751 -12.348 1.00 98.31 85 ASN A CA 1
ATOM 648 C C . ASN A 1 85 ? -3.775 -10.048 -10.851 1.00 98.31 85 ASN A C 1
ATOM 650 O O . ASN A 1 85 ? -3.701 -11.213 -10.476 1.00 98.31 85 ASN A O 1
ATOM 654 N N . PHE A 1 86 ? -3.750 -9.013 -10.010 1.00 97.25 86 PHE A N 1
ATOM 655 C CA . PHE A 1 86 ? -3.629 -9.165 -8.560 1.00 97.25 86 PHE A CA 1
ATOM 656 C C . PHE A 1 86 ? -4.805 -8.549 -7.799 1.00 97.25 86 PHE A C 1
ATOM 658 O O . PHE A 1 86 ? -4.834 -8.646 -6.579 1.00 97.25 86 PHE A O 1
ATOM 665 N N . GLU A 1 87 ? -5.754 -7.911 -8.495 1.00 97.88 87 GLU A N 1
ATOM 666 C CA . GLU A 1 87 ? -6.920 -7.251 -7.888 1.00 97.88 87 GLU A CA 1
ATOM 667 C C . GLU A 1 87 ? -6.537 -6.179 -6.852 1.00 97.88 87 GLU A C 1
ATOM 669 O O . GLU A 1 87 ? -7.311 -5.838 -5.959 1.00 97.88 87 GLU A O 1
ATOM 674 N N . VAL A 1 88 ? -5.337 -5.602 -6.998 1.00 96.38 88 VAL A N 1
ATOM 675 C CA . VAL A 1 88 ? -4.822 -4.552 -6.115 1.00 96.38 88 VAL A CA 1
ATOM 676 C C . VAL A 1 88 ? -4.771 -3.220 -6.851 1.00 96.38 88 VAL A C 1
ATOM 678 O O . VAL A 1 88 ? -4.134 -3.091 -7.899 1.00 96.38 88 VAL A O 1
ATOM 681 N N . GLU A 1 89 ? -5.388 -2.194 -6.267 1.00 95.56 89 GLU A N 1
ATOM 682 C CA . GLU A 1 89 ? -5.212 -0.814 -6.713 1.00 95.56 89 GLU A CA 1
ATOM 683 C C . GLU A 1 89 ? -4.118 -0.107 -5.914 1.00 95.56 89 GLU A C 1
ATOM 685 O O . GLU A 1 89 ? -4.192 0.025 -4.694 1.00 95.56 89 GLU A O 1
ATOM 690 N N . VAL A 1 90 ? -3.113 0.397 -6.632 1.00 94.19 90 VAL A N 1
ATOM 691 C CA . VAL A 1 90 ? -2.030 1.200 -6.060 1.00 94.19 90 VAL A CA 1
ATOM 692 C C . VAL A 1 90 ? -1.935 2.519 -6.831 1.00 94.19 90 VAL A C 1
ATOM 694 O O . VAL A 1 90 ? -1.789 2.500 -8.058 1.00 94.19 90 VAL A O 1
ATOM 697 N N . PRO A 1 91 ? -2.024 3.682 -6.166 1.00 93.50 91 PRO A N 1
ATOM 698 C CA . PRO A 1 91 ? -1.631 4.952 -6.764 1.00 93.50 91 PRO A CA 1
ATOM 699 C C . PRO A 1 91 ? -0.117 4.966 -6.999 1.00 93.50 91 PRO A C 1
ATOM 701 O O . PRO A 1 91 ? 0.657 4.740 -6.073 1.00 93.50 91 PRO A O 1
ATOM 704 N N . ILE A 1 92 ? 0.308 5.222 -8.236 1.00 94.88 92 ILE A N 1
ATOM 705 C CA . ILE A 1 92 ? 1.724 5.279 -8.621 1.00 94.88 92 ILE A CA 1
ATOM 706 C C . ILE A 1 92 ? 1.976 6.606 -9.329 1.00 94.88 92 ILE A C 1
ATOM 708 O O . ILE A 1 92 ? 1.215 6.963 -10.231 1.00 94.88 92 ILE A O 1
ATOM 712 N N . TYR A 1 93 ? 3.049 7.287 -8.928 1.00 89.50 93 TYR A N 1
ATOM 713 C CA . TYR A 1 93 ? 3.506 8.565 -9.471 1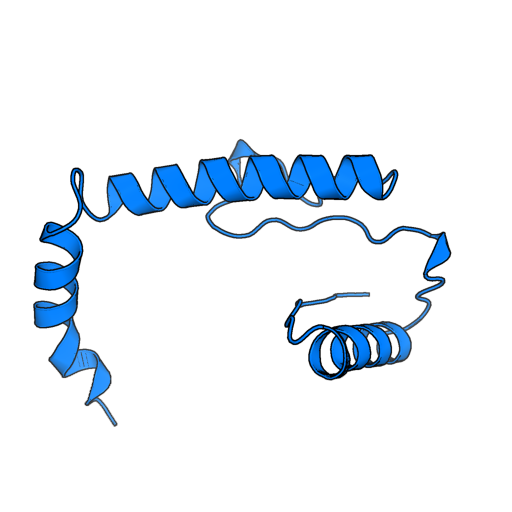.00 89.50 93 TYR A CA 1
ATOM 714 C C . TYR A 1 93 ? 4.904 8.386 -10.082 1.00 89.50 93 TYR A C 1
ATOM 716 O O . TYR A 1 93 ? 5.705 7.630 -9.525 1.00 89.50 93 TYR A O 1
ATOM 724 N N . TYR A 1 94 ? 5.150 9.014 -11.238 1.00 87.56 94 TYR A N 1
ATOM 725 C CA . TYR A 1 94 ? 6.454 9.056 -11.912 1.00 87.56 94 TYR A CA 1
ATOM 726 C C . TYR A 1 94 ? 7.203 10.339 -11.549 1.00 87.56 94 TYR A C 1
ATOM 728 O O . TYR A 1 94 ? 6.541 11.400 -11.497 1.00 87.56 94 TYR A O 1
#

Foldseek 3Di:
DCVVVVCVVVVQVVQVVDDVGPVVVFVVLLVVQLVVQVVVQVVLVWDWPDDSVPDTNHTHTDHRCVLVDDDPVSVVVVQVCCCPPVVDGDDDDD

Radius of gyration: 17.46 Å; chains: 1; bounding box: 44×25×41 Å

Secondary structure (DSSP, 8-state):
--TTGGGHHHHHHHHTTSTTHHHHHHHHHHHHHHHHHHHHHHHHT--BSS-GGG-SS---BPPPGGG---SHHHHHHHHHHHHHHH--------

Sequence (94 aa):
DYSAQLLIPTIFEFLKQFDGGLEEIKRFNHKKVIAMGKMLAEAGGTGLGTSPELSSSMIMVGLPAGLKIRSDKDTMRLRAHLRVNFEVEVPIYY

pLDDT: mean 93.4, std 3.94, range [79.5, 98.31]

Organism: NCBI:txid210225